Protein AF-A0A382Y3F4-F1 (afdb_monomer)

InterPro domains:
  IPR003544 Cytochrome c-type biogenesis protein CcmB [PF03379] (1-123)
  IPR003544 Cytochrome c-type biogenesis protein CcmB [PTHR30070] (1-124)

Solvent-accessible surface area (backbone atoms only — not comparable to full-atom values): 7490 Å² total; per-residue (Å²): 108,65,43,61,54,48,51,50,50,51,45,69,72,68,50,92,55,47,72,59,26,61,73,43,43,70,57,53,53,52,51,36,51,53,52,44,48,57,71,65,37,71,52,66,52,56,55,42,54,74,71,41,50,59,57,53,46,40,74,72,71,47,55,70,70,57,54,50,52,53,50,47,53,51,48,44,55,68,60,44,50,62,50,64,65,45,48,61,56,52,37,59,72,45,59,42,56,74,79,53,52,56,53,49,53,55,50,45,66,62,48,48,58,55,48,44,52,56,42,50,53,54,30,51,53,54,50,53,52,55,61,79,77,106

Structure (mmCIF, N/CA/C/O backbone):
data_AF-A0A382Y3F4-F1
#
_entry.id   AF-A0A382Y3F4-F1
#
loop_
_atom_site.group_PDB
_atom_site.id
_atom_site.type_symbol
_atom_site.label_atom_id
_atom_site.label_alt_id
_atom_site.label_comp_id
_atom_site.l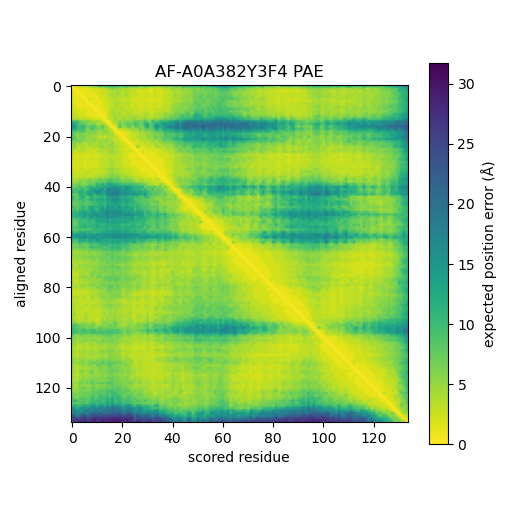abel_asym_id
_atom_site.label_entity_id
_atom_site.label_seq_id
_atom_site.pdbx_PDB_ins_code
_atom_site.Cartn_x
_atom_site.Cartn_y
_atom_site.Cartn_z
_atom_site.occupancy
_atom_site.B_iso_or_equiv
_atom_site.auth_seq_id
_atom_site.auth_comp_id
_atom_site.auth_asym_id
_atom_site.auth_atom_id
_atom_site.pdbx_PDB_model_num
ATOM 1 N N . MET A 1 1 ? 6.069 3.371 8.630 1.00 76.75 1 MET A N 1
ATOM 2 C CA . MET A 1 1 ? 6.097 4.333 9.756 1.00 76.75 1 MET A CA 1
ATOM 3 C C . MET A 1 1 ? 4.876 5.237 9.791 1.00 76.75 1 MET A C 1
ATOM 5 O O . MET A 1 1 ? 4.215 5.240 10.817 1.00 76.75 1 MET A O 1
ATOM 9 N N . PHE A 1 2 ? 4.526 5.934 8.699 1.00 87.50 2 PHE A N 1
ATOM 10 C CA . PHE A 1 2 ? 3.371 6.849 8.678 1.00 87.50 2 PHE A CA 1
ATOM 11 C C . PHE A 1 2 ? 2.066 6.220 9.195 1.00 87.50 2 PHE A C 1
ATOM 13 O O . PHE A 1 2 ? 1.433 6.781 10.076 1.00 87.50 2 PHE A O 1
ATOM 20 N N . PHE A 1 3 ? 1.709 5.026 8.716 1.00 88.56 3 PHE A N 1
ATOM 21 C CA . PHE A 1 3 ? 0.505 4.314 9.161 1.00 88.56 3 PHE A CA 1
ATOM 22 C C . PHE A 1 3 ? 0.446 4.075 10.676 1.00 88.56 3 PHE A C 1
ATOM 24 O O . PHE A 1 3 ? -0.546 4.413 11.310 1.00 88.56 3 PHE A O 1
ATOM 31 N N . LEU A 1 4 ? 1.531 3.557 11.261 1.00 88.69 4 LEU A N 1
ATOM 32 C CA . LEU A 1 4 ? 1.648 3.310 12.703 1.00 88.69 4 LEU A CA 1
ATOM 33 C C . LEU A 1 4 ? 1.520 4.603 13.516 1.00 88.69 4 LEU A C 1
ATOM 35 O O . LEU A 1 4 ? 0.767 4.650 14.483 1.00 88.69 4 LEU A O 1
ATOM 39 N N . LEU A 1 5 ? 2.215 5.663 13.093 1.00 91.12 5 LEU A N 1
ATOM 40 C CA . LEU A 1 5 ? 2.116 6.978 13.727 1.00 91.12 5 LEU A CA 1
ATOM 41 C C . LEU A 1 5 ? 0.695 7.538 13.630 1.00 91.12 5 LEU A C 1
ATOM 43 O O . LEU A 1 5 ? 0.173 8.040 14.617 1.00 91.12 5 LEU A O 1
ATOM 47 N N . GLY A 1 6 ? 0.055 7.404 12.470 1.00 91.19 6 GLY A N 1
ATOM 48 C CA . GLY A 1 6 ? -1.325 7.822 12.264 1.00 91.19 6 GLY A CA 1
ATOM 49 C C . GLY A 1 6 ? -2.296 7.098 13.192 1.00 91.19 6 GLY A C 1
ATOM 50 O O . GLY A 1 6 ? -3.105 7.753 13.841 1.00 91.19 6 GLY A O 1
ATOM 51 N N . ILE A 1 7 ? -2.174 5.773 13.325 1.00 90.44 7 ILE A N 1
ATOM 52 C CA . ILE A 1 7 ? -2.998 4.985 14.256 1.00 90.44 7 ILE A CA 1
ATOM 53 C C . ILE A 1 7 ? -2.823 5.494 15.684 1.00 90.44 7 ILE A C 1
ATOM 55 O O . ILE A 1 7 ? -3.815 5.748 16.360 1.00 90.44 7 ILE A O 1
ATOM 59 N N . LEU A 1 8 ? -1.578 5.686 16.130 1.00 90.25 8 LEU A N 1
ATOM 60 C CA . LEU A 1 8 ? -1.297 6.190 17.473 1.00 90.25 8 LEU A CA 1
ATOM 61 C C . LEU A 1 8 ? -1.919 7.571 17.691 1.00 90.25 8 LEU A C 1
ATOM 63 O O . LEU A 1 8 ? -2.564 7.789 18.711 1.00 90.25 8 LEU A O 1
ATOM 67 N N . ILE A 1 9 ? -1.787 8.479 16.720 1.00 91.81 9 ILE A N 1
ATOM 68 C CA . ILE A 1 9 ? -2.405 9.807 16.785 1.00 91.81 9 ILE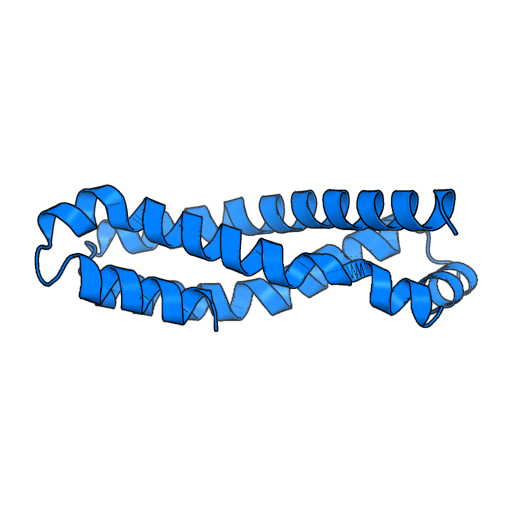 A CA 1
ATOM 69 C C . ILE A 1 9 ? -3.922 9.682 16.946 1.00 91.81 9 ILE A C 1
ATOM 71 O O . ILE A 1 9 ? -4.479 10.352 17.809 1.00 91.81 9 ILE A O 1
ATOM 75 N N . PHE A 1 10 ? -4.595 8.815 16.185 1.00 88.44 10 PHE A N 1
ATOM 76 C CA . PHE A 1 10 ? -6.043 8.614 16.315 1.00 88.44 10 PHE A CA 1
ATOM 77 C C . PHE A 1 10 ? -6.446 8.022 17.669 1.00 88.44 10 PHE A C 1
ATOM 79 O O . PHE A 1 10 ? -7.381 8.530 18.287 1.00 88.44 10 PHE A O 1
ATOM 86 N N . VAL A 1 11 ? -5.722 7.010 18.156 1.00 86.62 11 VAL A N 1
ATOM 87 C CA . VAL A 1 11 ? -5.966 6.405 19.477 1.00 86.62 11 VAL A CA 1
ATOM 88 C C . VAL A 1 11 ? -5.833 7.458 20.581 1.00 86.62 11 VAL A C 1
ATOM 90 O O . VAL A 1 11 ? -6.723 7.591 21.418 1.00 86.62 11 VAL A O 1
ATOM 93 N N . PHE A 1 12 ? -4.770 8.266 20.552 1.00 87.00 12 PHE A N 1
ATOM 94 C CA . PHE A 1 12 ? -4.558 9.327 21.541 1.00 87.00 12 PHE A CA 1
ATOM 95 C C . PHE A 1 12 ? -5.511 10.520 21.381 1.00 87.00 12 PHE A C 1
ATOM 97 O O . PHE A 1 12 ? -5.844 11.150 22.379 1.00 87.00 12 PHE A O 1
ATOM 104 N N . SER A 1 13 ? -5.960 10.833 20.162 1.00 87.75 13 SER A N 1
ATOM 105 C CA . SER A 1 13 ? -6.853 11.976 19.907 1.00 87.75 13 SER A CA 1
ATOM 106 C C . SER A 1 13 ? -8.288 11.714 20.354 1.00 87.75 13 SER A C 1
ATOM 108 O O . SER A 1 13 ? -8.950 12.622 20.845 1.00 87.75 13 SER A O 1
ATOM 110 N N . ILE A 1 14 ? -8.783 10.489 20.164 1.00 85.00 14 ILE A N 1
ATOM 111 C CA . ILE A 1 14 ? -10.164 10.114 20.505 1.00 85.00 14 ILE A CA 1
ATOM 112 C C . ILE A 1 14 ? -10.266 9.646 21.966 1.00 85.00 14 ILE A C 1
ATOM 114 O O . ILE A 1 14 ? -11.304 9.831 22.603 1.00 85.00 14 ILE A O 1
ATOM 118 N N . GLY A 1 15 ? -9.193 9.078 22.525 1.00 78.88 15 GLY A N 1
ATOM 119 C CA . GLY A 1 15 ? -9.208 8.513 23.873 1.00 78.88 15 GLY A CA 1
ATOM 120 C C . GLY A 1 15 ? -9.977 7.183 23.933 1.00 78.88 15 GLY A C 1
ATOM 121 O O . GLY A 1 15 ? -10.143 6.529 22.912 1.00 78.88 15 GLY A O 1
ATOM 122 N N . PRO A 1 16 ? -10.452 6.734 25.108 1.00 75.62 16 PRO A N 1
ATOM 123 C CA . PRO A 1 16 ? -11.009 5.388 25.301 1.00 75.62 16 PRO A CA 1
ATOM 124 C C . PRO A 1 16 ? -12.464 5.204 24.821 1.00 75.62 16 PRO A C 1
ATOM 126 O O . PRO A 1 16 ? -13.093 4.207 25.170 1.00 75.62 16 PRO A O 1
ATOM 129 N N . ASN A 1 17 ? -13.034 6.143 24.057 1.00 76.31 17 ASN A N 1
ATOM 130 C CA . ASN A 1 17 ? -14.430 6.060 23.624 1.00 76.31 17 ASN A CA 1
ATOM 131 C C . ASN A 1 17 ? -14.606 5.052 22.470 1.00 76.31 17 ASN A C 1
ATOM 133 O O . ASN A 1 17 ? -14.351 5.360 21.304 1.00 76.31 17 ASN A O 1
ATOM 137 N N . THR A 1 18 ? -15.055 3.842 22.804 1.00 73.19 18 THR A N 1
ATOM 138 C CA . THR A 1 18 ? -15.207 2.712 21.874 1.00 73.19 18 THR A CA 1
ATOM 139 C C . THR A 1 18 ? -16.334 2.897 20.858 1.00 73.19 18 THR A C 1
ATOM 141 O O . THR A 1 18 ? -16.233 2.385 19.743 1.00 73.19 18 THR A O 1
ATOM 144 N N . GLU A 1 19 ? -17.377 3.668 21.183 1.00 79.44 19 GLU A N 1
ATOM 145 C CA . GLU A 1 19 ? -18.510 3.907 20.275 1.00 79.44 19 GLU A CA 1
ATOM 146 C C . GLU A 1 19 ? -18.070 4.655 19.012 1.00 79.44 19 GLU A C 1
ATOM 148 O O . GLU A 1 19 ? -18.470 4.309 17.899 1.00 79.44 19 GLU A O 1
ATOM 153 N N . ILE A 1 20 ? -17.179 5.636 19.177 1.00 78.75 20 ILE A N 1
ATOM 154 C CA . ILE A 1 20 ? -16.619 6.406 18.064 1.00 78.75 20 ILE A CA 1
ATOM 155 C C . ILE A 1 20 ? -15.774 5.486 17.177 1.00 78.75 20 ILE A C 1
ATOM 157 O O . ILE A 1 20 ? -15.938 5.480 15.956 1.00 78.75 20 ILE A O 1
ATOM 161 N N . PHE A 1 21 ? -14.906 4.655 17.760 1.00 76.94 21 PHE A N 1
ATOM 162 C CA . PHE A 1 21 ? -14.057 3.762 16.970 1.00 76.94 21 PHE A CA 1
ATOM 163 C C . PHE A 1 21 ? -14.834 2.701 16.197 1.00 76.94 21 PHE A C 1
ATOM 165 O O . PHE A 1 21 ? -14.452 2.391 15.070 1.00 76.94 21 PHE A O 1
ATOM 172 N N . ASN A 1 22 ? -15.944 2.193 16.730 1.00 76.12 22 ASN A N 1
ATOM 173 C CA . ASN A 1 22 ? -16.789 1.266 15.980 1.00 76.12 22 ASN A CA 1
ATOM 174 C C . ASN A 1 22 ? -17.436 1.926 14.752 1.00 76.12 22 ASN A C 1
ATOM 176 O O . ASN A 1 22 ? -17.605 1.265 13.729 1.00 76.12 22 ASN A O 1
ATOM 180 N N . GLN A 1 23 ? -17.747 3.225 14.811 1.00 81.31 23 GLN A N 1
ATOM 181 C CA . GLN A 1 23 ? -18.337 3.949 13.681 1.00 81.31 23 GLN A CA 1
ATOM 182 C C . GLN A 1 23 ? -17.307 4.357 12.618 1.00 81.31 23 GLN A C 1
ATOM 184 O O . GLN A 1 23 ? -17.575 4.217 11.425 1.00 81.31 23 GLN A O 1
ATOM 189 N N . ILE A 1 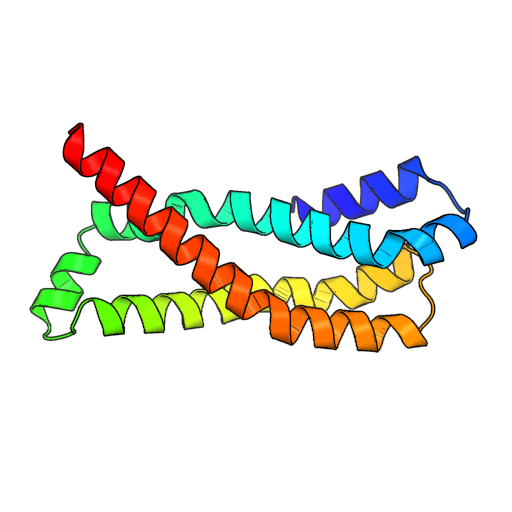24 ? -16.134 4.864 13.021 1.00 84.88 24 ILE A N 1
ATOM 190 C CA . ILE A 1 24 ? -15.148 5.441 12.082 1.00 84.88 24 ILE A CA 1
ATOM 191 C C . ILE A 1 24 ? -13.871 4.613 11.897 1.00 84.88 24 ILE A C 1
ATOM 193 O O . ILE A 1 24 ? -13.113 4.875 10.963 1.00 84.88 24 ILE A O 1
ATOM 197 N N . GLY A 1 25 ? -13.613 3.606 12.734 1.00 82.81 25 GLY A N 1
ATOM 198 C CA . GLY A 1 25 ? -12.335 2.885 12.789 1.00 82.81 25 GLY A CA 1
ATOM 199 C C . GLY A 1 25 ? -11.941 2.235 11.465 1.00 82.81 25 GLY A C 1
ATOM 200 O O . GLY A 1 25 ? -10.786 2.319 11.049 1.00 82.81 25 GLY A O 1
ATOM 201 N N . ILE A 1 26 ? -12.916 1.683 10.738 1.00 84.88 26 ILE A N 1
ATOM 202 C CA . ILE A 1 26 ? -12.693 1.100 9.410 1.00 84.88 26 ILE A CA 1
ATOM 203 C C . ILE A 1 26 ? -12.207 2.148 8.400 1.00 84.88 26 ILE A C 1
ATOM 205 O O . ILE A 1 26 ? -11.278 1.903 7.629 1.00 84.88 26 ILE A O 1
ATOM 209 N N . GLY A 1 27 ? -12.800 3.346 8.444 1.00 87.88 27 GLY A N 1
ATOM 210 C CA . GLY A 1 27 ? -12.445 4.471 7.587 1.00 87.88 27 GLY A CA 1
ATOM 211 C C . GLY A 1 27 ? -11.086 5.054 7.957 1.00 87.88 27 GLY A C 1
ATOM 212 O O . GLY A 1 27 ? -10.291 5.380 7.077 1.00 87.88 27 GLY A O 1
ATOM 213 N N . VAL A 1 28 ? -10.764 5.115 9.250 1.00 89.38 28 VAL A N 1
ATOM 214 C CA . VAL A 1 28 ? -9.445 5.542 9.737 1.00 89.38 28 VAL A CA 1
ATOM 215 C C . VAL A 1 28 ? -8.350 4.602 9.227 1.00 89.38 28 VAL A C 1
ATOM 217 O O . VAL A 1 28 ? -7.352 5.061 8.675 1.00 89.38 28 VAL A O 1
ATOM 220 N N . ILE A 1 29 ? -8.547 3.286 9.320 1.00 89.06 29 ILE A N 1
ATOM 221 C CA . ILE A 1 29 ? -7.579 2.309 8.801 1.00 89.06 29 ILE A CA 1
ATOM 222 C C . ILE A 1 29 ? -7.376 2.509 7.292 1.00 89.06 29 ILE A C 1
ATOM 224 O O . ILE A 1 29 ? -6.237 2.638 6.836 1.00 89.06 29 ILE A O 1
ATOM 228 N N . TRP A 1 30 ? -8.462 2.613 6.522 1.00 89.81 30 TRP A N 1
ATOM 229 C CA . TRP A 1 30 ? -8.391 2.820 5.074 1.00 89.81 30 TRP A CA 1
ATOM 230 C C . TRP A 1 30 ? -7.697 4.126 4.684 1.00 89.81 30 TRP A C 1
ATOM 232 O O . TRP A 1 30 ? -6.823 4.124 3.819 1.00 89.81 30 TRP A O 1
ATOM 242 N N . THR A 1 31 ? -8.034 5.237 5.333 1.00 90.31 31 THR A N 1
ATOM 243 C CA . THR A 1 31 ? -7.423 6.544 5.043 1.00 90.31 31 THR A CA 1
ATOM 244 C C . THR A 1 31 ? -5.924 6.547 5.328 1.00 90.31 31 THR A C 1
ATOM 246 O O . THR A 1 31 ? -5.142 7.031 4.508 1.00 90.31 31 THR A O 1
ATOM 249 N N . LEU A 1 32 ? -5.490 5.946 6.437 1.00 91.44 32 LEU A N 1
ATOM 250 C CA . LEU A 1 32 ? -4.074 5.850 6.783 1.00 91.44 32 LEU A CA 1
ATOM 251 C C . LEU A 1 32 ? -3.294 4.943 5.822 1.00 91.44 32 LEU A C 1
ATOM 253 O O . LEU A 1 32 ? -2.162 5.275 5.461 1.00 91.44 32 LEU A O 1
ATOM 257 N N . ILE A 1 33 ? -3.888 3.832 5.374 1.00 89.06 33 ILE A N 1
ATOM 258 C CA . ILE A 1 33 ? -3.312 2.960 4.335 1.00 89.06 33 ILE A CA 1
ATOM 259 C C . ILE A 1 33 ? -3.131 3.744 3.035 1.00 89.06 33 ILE A C 1
ATOM 261 O O . ILE A 1 33 ? -2.050 3.726 2.445 1.00 89.06 33 ILE A O 1
ATOM 265 N N . LEU A 1 34 ? -4.169 4.466 2.605 1.00 87.75 34 LEU A N 1
ATOM 266 C CA . LEU A 1 34 ? -4.158 5.270 1.384 1.00 87.75 34 LEU A CA 1
ATOM 267 C C . LEU A 1 34 ? -3.066 6.339 1.411 1.00 87.75 34 LEU A C 1
ATOM 269 O O . LEU A 1 34 ? -2.276 6.437 0.468 1.00 87.75 34 LEU A O 1
ATOM 273 N N . LEU A 1 35 ? -2.983 7.112 2.499 1.00 88.06 35 LEU A N 1
ATOM 274 C CA . LEU A 1 35 ? -1.938 8.120 2.655 1.00 88.06 35 LEU A CA 1
ATOM 275 C C . LEU A 1 35 ? -0.553 7.473 2.669 1.00 88.06 35 LEU A C 1
ATOM 277 O O . LEU A 1 35 ? 0.321 7.901 1.918 1.00 88.06 35 LEU A O 1
ATOM 281 N N . SER A 1 36 ? -0.352 6.425 3.473 1.00 87.44 36 SER A N 1
ATOM 282 C CA . SER A 1 36 ? 0.955 5.771 3.574 1.00 87.44 36 SER A CA 1
ATOM 283 C C . SER A 1 36 ? 1.426 5.232 2.221 1.00 87.44 36 SER A C 1
ATOM 285 O O . SER A 1 36 ? 2.603 5.368 1.894 1.00 87.44 36 SER A O 1
ATOM 287 N N . ASN A 1 37 ? 0.514 4.676 1.423 1.00 83.31 37 ASN A N 1
ATOM 288 C CA . ASN A 1 37 ? 0.807 4.202 0.075 1.00 83.31 37 ASN A CA 1
ATOM 289 C C . ASN A 1 37 ? 1.198 5.355 -0.862 1.00 83.31 37 ASN A C 1
ATOM 291 O O . ASN A 1 37 ? 2.200 5.252 -1.569 1.00 83.31 37 ASN A O 1
ATOM 295 N N . ASN A 1 38 ? 0.475 6.479 -0.837 1.00 80.50 38 ASN A N 1
ATOM 296 C CA . ASN A 1 38 ? 0.770 7.634 -1.695 1.00 80.50 38 ASN A CA 1
ATOM 297 C C . ASN A 1 38 ? 2.208 8.156 -1.501 1.00 80.50 38 ASN A C 1
ATOM 299 O O . ASN A 1 38 ? 2.904 8.436 -2.478 1.00 80.50 38 ASN A O 1
ATOM 303 N N . LEU A 1 39 ? 2.691 8.217 -0.254 1.00 76.81 39 LEU A N 1
ATOM 304 C CA . LEU A 1 39 ? 4.064 8.639 0.043 1.00 76.81 39 LEU A CA 1
ATOM 305 C C . LEU A 1 39 ? 5.127 7.687 -0.534 1.00 76.81 39 LEU A C 1
ATOM 307 O O . LEU A 1 39 ? 6.156 8.153 -1.026 1.00 76.81 39 LEU A O 1
ATOM 311 N N . SER A 1 40 ? 4.885 6.375 -0.514 1.00 74.12 40 SER A N 1
ATOM 312 C CA . SER A 1 40 ? 5.829 5.369 -1.021 1.00 74.12 40 SER A CA 1
ATOM 313 C C . SER A 1 40 ? 5.894 5.306 -2.552 1.00 74.12 40 SER A C 1
ATOM 315 O O . SER A 1 40 ? 6.931 4.958 -3.114 1.00 74.12 40 SER A O 1
ATOM 317 N N . LEU A 1 41 ? 4.810 5.657 -3.245 1.00 68.00 41 LEU A N 1
ATOM 318 C CA . LEU A 1 41 ? 4.641 5.380 -4.678 1.00 68.00 41 LEU A CA 1
ATOM 319 C C . LEU A 1 41 ? 5.224 6.462 -5.606 1.00 68.00 41 LEU A C 1
ATOM 321 O O . LEU A 1 41 ? 5.435 6.209 -6.790 1.00 68.00 41 LEU A O 1
ATOM 325 N N . ARG A 1 42 ? 5.580 7.645 -5.090 1.00 66.06 42 ARG A N 1
ATOM 326 C CA . ARG A 1 42 ? 6.106 8.754 -5.918 1.00 66.06 42 ARG A CA 1
ATOM 327 C C . ARG A 1 42 ? 7.435 8.456 -6.617 1.00 66.06 42 ARG A C 1
ATOM 329 O O . ARG A 1 42 ? 7.715 9.054 -7.648 1.00 66.06 42 ARG A O 1
ATOM 336 N N . LYS A 1 43 ? 8.248 7.542 -6.082 1.00 65.06 43 LYS A N 1
ATOM 337 C CA . LYS A 1 43 ? 9.591 7.218 -6.611 1.00 65.06 43 LYS A CA 1
ATOM 338 C C . LYS A 1 43 ? 9.655 5.891 -7.362 1.00 65.06 43 LYS A C 1
ATOM 340 O O . LYS A 1 43 ? 10.727 5.452 -7.763 1.00 65.06 43 LYS A O 1
ATOM 345 N N . PHE A 1 44 ? 8.503 5.264 -7.560 1.00 67.56 44 PHE A N 1
ATOM 346 C CA . PHE A 1 44 ? 8.405 3.866 -7.939 1.00 67.56 44 PHE A CA 1
ATOM 347 C C . PHE A 1 44 ? 9.080 3.511 -9.257 1.00 67.56 44 PHE A C 1
ATOM 349 O O . PHE A 1 44 ? 9.764 2.504 -9.355 1.00 67.56 44 PHE A O 1
ATOM 356 N N . TYR A 1 45 ? 8.854 4.316 -10.289 1.00 72.12 45 TYR A N 1
ATOM 357 C CA . TYR A 1 45 ? 9.458 4.111 -11.601 1.00 72.12 45 TYR A CA 1
ATOM 358 C C . TYR A 1 45 ? 10.640 5.041 -11.842 1.00 72.12 45 TYR A C 1
ATOM 360 O O . TYR A 1 45 ? 11.469 4.758 -12.694 1.00 72.12 45 TYR A O 1
ATOM 368 N N . GLN A 1 46 ? 10.724 6.141 -11.095 1.00 75.06 46 GLN A N 1
ATOM 369 C CA . GLN A 1 46 ? 11.723 7.171 -11.332 1.00 75.06 46 GLN A CA 1
ATOM 370 C C . GLN A 1 46 ? 13.139 6.700 -10.999 1.00 75.06 46 GLN A C 1
ATOM 372 O O . GLN A 1 46 ? 14.061 7.010 -11.745 1.00 75.06 46 GLN A O 1
ATOM 377 N N . ASN A 1 47 ? 13.300 5.902 -9.941 1.00 76.69 47 ASN A N 1
ATOM 378 C CA . ASN A 1 47 ? 14.599 5.329 -9.588 1.00 76.69 47 ASN A CA 1
ATOM 379 C C . ASN A 1 47 ? 15.085 4.352 -10.671 1.00 76.69 47 ASN A C 1
ATOM 381 O O . ASN A 1 47 ? 16.175 4.519 -11.201 1.00 76.69 47 ASN A O 1
ATOM 385 N N . ASP A 1 48 ? 14.231 3.410 -11.078 1.00 75.06 48 ASP A N 1
ATOM 386 C CA . ASP A 1 48 ? 14.563 2.419 -12.112 1.00 75.06 48 ASP A CA 1
ATOM 387 C C . ASP A 1 48 ? 14.771 3.031 -13.502 1.00 75.06 48 ASP A C 1
ATOM 389 O O . ASP A 1 48 ? 15.553 2.537 -14.314 1.00 75.06 48 ASP A O 1
ATOM 393 N N . PHE A 1 49 ? 14.075 4.130 -13.790 1.00 75.56 49 PHE A N 1
ATOM 394 C CA . PHE A 1 49 ? 14.301 4.877 -15.017 1.00 75.56 49 PHE A CA 1
ATOM 395 C C . PHE A 1 49 ? 15.669 5.570 -14.998 1.00 75.56 49 PHE A C 1
ATOM 397 O O . PHE A 1 49 ? 16.399 5.507 -15.985 1.00 75.56 49 PHE A O 1
ATOM 404 N N . ASN A 1 50 ? 16.027 6.214 -13.885 1.00 79.00 50 ASN A N 1
ATOM 405 C CA . ASN A 1 50 ? 17.298 6.925 -13.749 1.00 79.00 50 ASN A CA 1
ATOM 406 C C . ASN A 1 50 ? 18.507 5.976 -13.760 1.00 79.00 50 ASN A C 1
ATOM 408 O O . ASN A 1 50 ? 19.530 6.328 -14.338 1.00 79.00 50 ASN A O 1
ATOM 412 N N . ASP A 1 51 ? 18.370 4.775 -13.194 1.00 80.19 51 ASP A N 1
ATOM 413 C CA . ASP A 1 51 ? 19.408 3.733 -13.224 1.00 80.19 51 ASP A CA 1
ATOM 414 C C . ASP A 1 51 ? 19.485 2.991 -14.576 1.00 80.19 51 ASP A C 1
ATOM 416 O O . ASP A 1 51 ? 20.369 2.163 -14.788 1.00 80.19 51 ASP A O 1
ATOM 420 N N . GLY A 1 52 ? 18.564 3.259 -15.511 1.00 80.12 52 GLY A N 1
ATOM 421 C CA . GLY A 1 52 ? 18.532 2.625 -16.834 1.00 80.12 52 GLY A CA 1
ATOM 422 C C . GLY A 1 52 ? 18.082 1.157 -16.832 1.00 80.12 52 GLY A C 1
ATOM 423 O O . GLY A 1 52 ? 18.090 0.510 -17.883 1.00 80.12 52 GLY A O 1
ATOM 424 N N . SER A 1 53 ? 17.634 0.624 -15.691 1.00 81.94 53 SER A N 1
ATOM 425 C CA . SER A 1 53 ? 17.218 -0.777 -15.540 1.00 81.94 53 SER A CA 1
ATOM 426 C C . SER A 1 53 ? 16.011 -1.121 -16.418 1.00 81.94 53 SER A C 1
ATOM 428 O O . SER A 1 53 ? 15.963 -2.194 -17.017 1.00 81.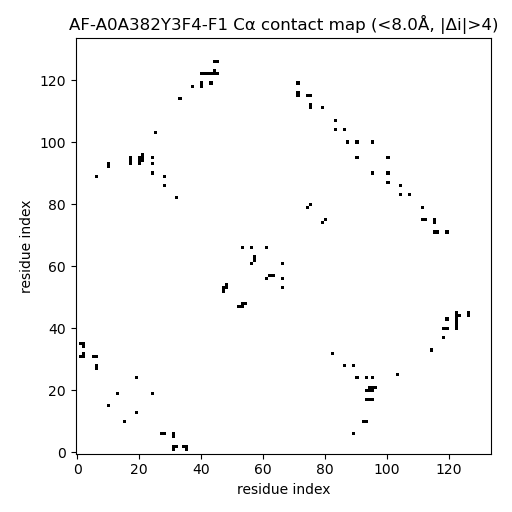94 53 SER A O 1
ATOM 430 N N . ILE A 1 54 ? 15.078 -0.178 -16.591 1.00 78.81 54 ILE A N 1
ATOM 431 C CA . ILE A 1 54 ? 13.907 -0.337 -17.471 1.00 78.81 54 ILE A CA 1
ATOM 432 C C . ILE A 1 54 ? 14.335 -0.535 -18.935 1.00 78.81 54 ILE A C 1
ATOM 434 O O . ILE A 1 54 ? 13.742 -1.337 -19.655 1.00 78.81 54 ILE A O 1
ATOM 438 N N . ILE A 1 55 ? 15.381 0.171 -19.374 1.00 79.06 55 ILE A N 1
ATOM 439 C CA . ILE A 1 55 ? 15.891 0.109 -20.751 1.00 79.06 55 ILE A CA 1
ATOM 440 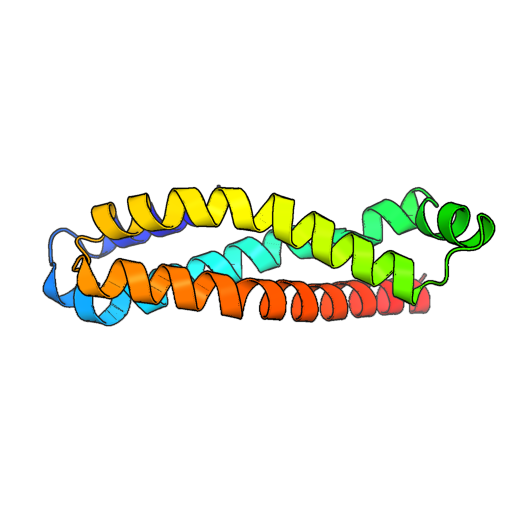C C . ILE A 1 55 ? 16.650 -1.205 -20.973 1.00 79.06 55 ILE A C 1
ATOM 442 O O . ILE A 1 55 ? 16.474 -1.844 -22.008 1.00 79.06 55 ILE A O 1
ATOM 446 N N . LEU A 1 56 ? 17.434 -1.647 -19.984 1.00 82.94 56 LEU A N 1
ATOM 447 C CA . LEU A 1 56 ? 18.129 -2.939 -20.009 1.00 82.94 56 LEU A CA 1
ATOM 448 C C . LEU A 1 56 ? 17.153 -4.123 -20.061 1.00 82.94 56 LEU A C 1
ATOM 450 O O . LEU A 1 56 ? 17.343 -5.040 -20.858 1.00 82.94 56 LEU A O 1
ATOM 454 N N . LEU A 1 57 ? 16.079 -4.084 -19.268 1.00 83.12 57 LEU A N 1
ATOM 455 C CA . LEU A 1 57 ? 15.032 -5.108 -19.290 1.00 83.12 57 LEU A CA 1
ATOM 456 C C . LEU A 1 57 ? 14.323 -5.159 -20.647 1.00 83.12 57 LEU A C 1
ATOM 458 O O . LEU A 1 57 ? 14.103 -6.244 -21.181 1.00 83.12 57 LEU A O 1
ATOM 462 N N . HIS A 1 58 ? 14.042 -4.007 -21.253 1.00 84.75 58 HIS A N 1
ATOM 463 C CA . HIS A 1 58 ? 13.472 -3.973 -22.596 1.00 84.75 58 HIS A CA 1
ATOM 464 C C . HIS A 1 58 ? 14.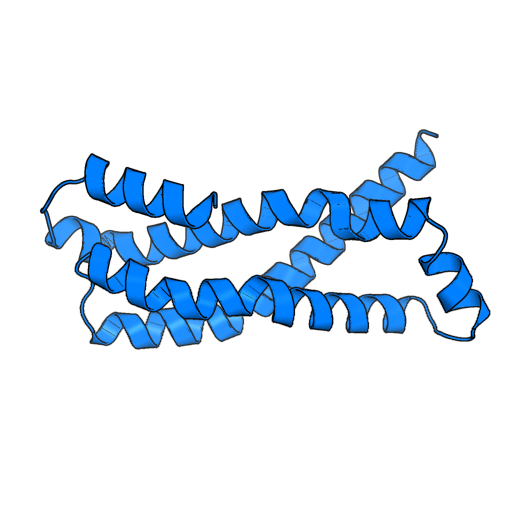431 -4.551 -23.650 1.00 84.75 58 HIS A C 1
ATOM 466 O O . HIS A 1 58 ? 14.029 -5.364 -24.479 1.00 84.75 58 HIS A O 1
ATOM 472 N N . MET A 1 59 ? 15.721 -4.203 -23.586 1.00 83.38 59 MET A N 1
ATOM 473 C CA . MET A 1 59 ? 16.744 -4.764 -24.482 1.00 83.38 59 MET A CA 1
ATOM 474 C C . MET A 1 59 ? 16.908 -6.283 -24.331 1.00 83.38 59 MET A C 1
ATOM 476 O O . MET A 1 59 ? 17.278 -6.949 -25.292 1.00 83.38 59 MET A O 1
ATOM 480 N N . SER A 1 60 ? 16.583 -6.846 -23.162 1.00 84.94 60 SER A N 1
ATOM 481 C CA . SER A 1 60 ? 16.561 -8.299 -22.936 1.00 84.94 60 SER A CA 1
ATOM 482 C C . SER A 1 60 ? 15.360 -9.026 -23.569 1.00 84.94 60 SER A C 1
ATOM 484 O O . SER A 1 60 ? 15.265 -10.247 -23.466 1.00 84.94 60 SER A O 1
ATOM 486 N N . GLY A 1 61 ? 14.463 -8.299 -24.249 1.00 84.38 61 GLY A N 1
ATOM 487 C CA . GLY A 1 61 ? 13.319 -8.852 -24.982 1.00 84.38 61 GLY A CA 1
ATOM 488 C C . GLY A 1 61 ? 11.990 -8.831 -24.222 1.00 84.38 61 GLY A C 1
ATOM 489 O O . GLY A 1 61 ? 11.014 -9.408 -24.696 1.00 84.38 61 GLY A O 1
ATOM 490 N N . LEU A 1 62 ? 11.923 -8.178 -23.056 1.00 86.88 62 LEU A N 1
ATOM 491 C CA . LEU A 1 62 ? 10.682 -8.021 -22.294 1.00 86.88 62 LEU A CA 1
ATOM 492 C C . LEU A 1 62 ? 9.894 -6.796 -22.774 1.00 86.88 62 LEU A C 1
ATOM 494 O O . LEU A 1 62 ? 10.416 -5.682 -22.803 1.00 86.88 62 LEU A O 1
ATOM 498 N N . SER A 1 63 ? 8.611 -6.983 -23.088 1.00 87.75 63 SER A N 1
ATOM 499 C CA . SER A 1 63 ? 7.702 -5.877 -23.413 1.00 87.75 63 SER A CA 1
ATOM 500 C C . SER A 1 63 ? 7.438 -4.997 -22.183 1.00 87.75 63 SER A C 1
ATOM 502 O O . SER A 1 63 ? 7.398 -5.488 -21.047 1.00 87.75 63 SER A O 1
ATOM 504 N N . TYR A 1 64 ? 7.230 -3.693 -22.388 1.00 83.00 64 TYR A N 1
ATOM 505 C CA . TYR A 1 64 ? 7.013 -2.740 -21.291 1.00 83.00 64 TYR A CA 1
ATOM 506 C C . TYR A 1 64 ? 5.782 -3.079 -20.441 1.00 83.00 64 TYR A C 1
ATOM 508 O O . TYR A 1 64 ? 5.809 -2.890 -19.224 1.00 83.00 64 TYR A O 1
ATOM 516 N N . GLU A 1 65 ? 4.731 -3.634 -21.046 1.00 87.06 65 GLU A N 1
ATOM 517 C CA . GLU A 1 65 ? 3.518 -4.070 -20.350 1.00 87.06 65 GLU A CA 1
ATOM 518 C C . GLU A 1 65 ? 3.837 -5.155 -19.315 1.00 87.06 65 GLU A C 1
ATOM 520 O O . GLU A 1 65 ? 3.348 -5.125 -18.185 1.00 87.06 65 GLU A O 1
ATOM 525 N N . LEU A 1 66 ? 4.712 -6.090 -19.689 1.00 87.12 66 LEU A N 1
ATOM 526 C CA . LEU A 1 66 ? 5.102 -7.227 -18.864 1.00 87.12 66 LEU A CA 1
ATOM 527 C C . LEU A 1 66 ? 5.980 -6.772 -17.690 1.00 87.12 66 LEU A C 1
ATOM 529 O O . LEU A 1 66 ? 5.764 -7.191 -16.551 1.00 87.12 66 LEU A O 1
ATOM 533 N N . ILE A 1 67 ? 6.901 -5.836 -17.945 1.00 87.31 67 ILE A N 1
ATOM 534 C CA . ILE A 1 67 ? 7.730 -5.204 -16.908 1.00 87.31 67 ILE A CA 1
ATOM 535 C C . ILE A 1 67 ? 6.841 -4.508 -15.869 1.00 87.31 67 ILE A C 1
ATOM 537 O O . ILE A 1 67 ? 7.039 -4.698 -14.669 1.00 87.31 67 ILE A O 1
ATOM 541 N N . VAL A 1 68 ? 5.839 -3.740 -16.311 1.00 88.19 68 VAL A N 1
ATOM 542 C CA . VAL A 1 68 ? 4.902 -3.030 -15.425 1.00 88.19 68 VAL A CA 1
ATOM 543 C C . VAL A 1 68 ? 4.092 -4.004 -14.569 1.00 88.19 68 VAL A C 1
ATOM 545 O O . VAL A 1 68 ? 4.025 -3.825 -13.353 1.00 88.19 68 VAL A O 1
ATOM 548 N N .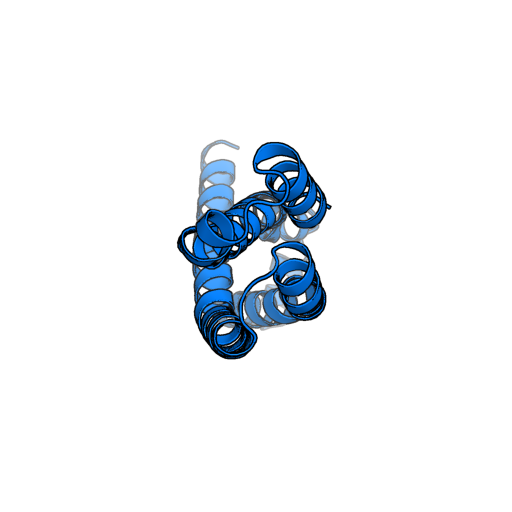 LEU A 1 69 ? 3.526 -5.060 -15.162 1.00 89.44 69 LEU A N 1
ATOM 549 C CA . LEU A 1 69 ? 2.742 -6.063 -14.430 1.00 89.44 69 LEU A CA 1
ATOM 550 C C . LEU A 1 69 ? 3.558 -6.751 -13.332 1.00 89.44 69 LEU A C 1
ATOM 552 O O . LEU A 1 69 ? 3.112 -6.823 -12.186 1.00 89.44 69 LEU A O 1
ATOM 556 N N . ILE A 1 70 ? 4.774 -7.199 -13.656 1.00 89.25 70 ILE A N 1
ATOM 557 C CA . ILE A 1 70 ? 5.686 -7.817 -12.684 1.00 89.25 70 ILE A CA 1
ATOM 558 C C . ILE A 1 70 ? 5.962 -6.850 -11.532 1.00 89.25 70 ILE A C 1
ATOM 560 O O . ILE A 1 70 ? 5.889 -7.228 -10.363 1.00 89.25 70 ILE A O 1
ATOM 564 N N . LYS A 1 71 ? 6.225 -5.581 -11.843 1.00 88.12 71 LYS A N 1
ATOM 565 C CA . LYS A 1 71 ? 6.527 -4.565 -10.835 1.00 88.12 71 LYS A CA 1
ATOM 566 C C . LYS A 1 71 ? 5.352 -4.283 -9.904 1.00 88.12 71 LYS A C 1
ATOM 568 O O . LYS A 1 71 ? 5.558 -4.132 -8.700 1.00 88.12 71 LYS A O 1
ATOM 573 N N . ILE A 1 72 ? 4.132 -4.242 -10.441 1.00 89.31 72 ILE A N 1
ATOM 574 C CA . ILE A 1 72 ? 2.904 -4.093 -9.650 1.00 89.31 72 ILE A CA 1
ATOM 575 C C . ILE A 1 72 ? 2.745 -5.279 -8.693 1.00 89.31 72 ILE A C 1
ATOM 577 O O . ILE A 1 72 ? 2.446 -5.072 -7.520 1.00 89.31 72 ILE A O 1
ATOM 581 N N . ILE A 1 73 ? 2.988 -6.509 -9.152 1.00 90.25 73 ILE A N 1
ATOM 582 C CA . ILE A 1 73 ? 2.887 -7.715 -8.314 1.00 90.25 73 ILE A CA 1
ATOM 583 C C . ILE A 1 73 ? 3.945 -7.707 -7.208 1.00 90.25 73 ILE A C 1
ATOM 585 O O . ILE A 1 73 ? 3.627 -7.961 -6.042 1.00 90.25 73 ILE A O 1
ATOM 589 N N . ILE A 1 74 ? 5.194 -7.383 -7.556 1.00 89.81 74 ILE A N 1
ATOM 590 C CA . ILE A 1 74 ? 6.297 -7.287 -6.597 1.00 89.81 74 ILE A CA 1
ATOM 591 C C . ILE A 1 74 ? 5.948 -6.255 -5.536 1.00 89.81 74 ILE A C 1
ATOM 593 O O . ILE A 1 74 ? 5.970 -6.575 -4.349 1.00 89.81 74 ILE A O 1
ATOM 597 N N . ILE A 1 75 ? 5.573 -5.035 -5.930 1.00 86.19 75 ILE A N 1
ATOM 598 C CA . ILE A 1 75 ? 5.318 -4.018 -4.918 1.00 86.19 75 ILE A CA 1
ATOM 599 C C . ILE A 1 75 ? 4.091 -4.324 -4.087 1.00 86.19 75 ILE A C 1
ATOM 601 O O . ILE A 1 75 ? 4.098 -4.040 -2.899 1.00 86.19 75 ILE A O 1
ATOM 605 N N . TRP A 1 76 ? 3.049 -4.890 -4.692 1.00 89.00 76 TRP A N 1
ATOM 606 C CA . TRP A 1 76 ? 1.860 -5.258 -3.954 1.00 89.00 76 TRP A CA 1
ATOM 607 C C . TRP A 1 76 ? 2.240 -6.257 -2.869 1.00 89.00 76 TRP A C 1
ATOM 609 O O . TRP A 1 76 ? 1.947 -6.032 -1.704 1.00 89.00 76 TRP A O 1
ATOM 619 N N . THR A 1 77 ? 3.024 -7.276 -3.212 1.00 89.56 77 THR A N 1
ATOM 620 C CA . THR A 1 77 ? 3.489 -8.267 -2.239 1.00 89.56 77 THR A CA 1
ATOM 621 C C . THR A 1 77 ? 4.366 -7.634 -1.156 1.00 89.56 77 THR A C 1
ATOM 623 O O . THR A 1 77 ? 4.115 -7.829 0.026 1.00 89.56 77 THR A O 1
ATOM 626 N N . PHE A 1 78 ? 5.371 -6.836 -1.519 1.00 88.12 78 PHE A N 1
ATOM 627 C CA . PHE A 1 78 ? 6.314 -6.278 -0.542 1.00 88.12 78 PHE A CA 1
ATOM 628 C C . PHE A 1 78 ? 5.717 -5.178 0.339 1.00 88.12 78 PHE A C 1
ATOM 630 O O . PHE A 1 78 ? 6.078 -5.061 1.510 1.00 88.12 78 PHE A O 1
ATOM 637 N N . LEU A 1 79 ? 4.827 -4.355 -0.212 1.00 85.81 79 LEU A N 1
ATOM 638 C CA . LEU A 1 79 ? 4.284 -3.190 0.473 1.00 85.81 79 LEU A CA 1
ATOM 639 C C . LEU A 1 79 ? 3.030 -3.555 1.276 1.00 85.81 79 LEU A C 1
ATOM 641 O O . LEU A 1 79 ? 2.887 -3.076 2.397 1.00 85.81 79 LEU A O 1
ATOM 645 N N . GLN A 1 80 ? 2.158 -4.441 0.782 1.00 87.56 80 GLN A N 1
ATOM 646 C CA . GLN A 1 80 ? 0.901 -4.777 1.460 1.00 87.56 80 GLN A CA 1
ATOM 647 C C . GLN A 1 80 ? 1.076 -5.845 2.536 1.00 87.56 80 GLN A C 1
ATOM 649 O O . GLN A 1 80 ? 0.328 -5.818 3.510 1.00 87.56 80 GLN A O 1
ATOM 654 N N . LEU A 1 81 ? 2.049 -6.752 2.411 1.00 88.88 81 LEU A N 1
ATOM 655 C CA . LEU A 1 81 ? 2.319 -7.781 3.421 1.00 88.88 81 LEU A CA 1
ATOM 656 C C . LEU A 1 81 ? 2.541 -7.204 4.835 1.00 88.88 81 LEU A C 1
ATOM 658 O O . LEU A 1 81 ? 1.873 -7.667 5.763 1.00 88.88 81 LEU A O 1
ATOM 662 N N . PRO A 1 82 ? 3.389 -6.173 5.050 1.00 88.38 82 PRO A N 1
ATOM 663 C CA . PRO A 1 82 ? 3.528 -5.579 6.377 1.00 88.38 82 PRO A CA 1
ATOM 664 C C . PRO A 1 82 ? 2.232 -4.912 6.855 1.00 88.38 82 PRO A C 1
ATOM 666 O O . PRO A 1 82 ? 1.897 -5.024 8.031 1.00 88.38 82 PRO A O 1
ATOM 669 N N . PHE A 1 83 ? 1.458 -4.268 5.972 1.00 88.06 83 PHE A N 1
ATOM 670 C CA . PHE A 1 83 ? 0.157 -3.705 6.354 1.00 88.06 83 PHE A CA 1
ATOM 671 C C . PHE A 1 83 ? -0.832 -4.786 6.782 1.00 88.06 83 PHE A C 1
ATOM 673 O O . PHE A 1 83 ? -1.497 -4.615 7.798 1.00 88.06 83 PHE A O 1
ATOM 680 N N . PHE A 1 84 ? -0.886 -5.909 6.067 1.00 90.31 84 PHE A N 1
ATOM 681 C CA . PHE A 1 84 ? -1.764 -7.031 6.389 1.00 90.31 84 PHE A CA 1
ATOM 682 C C . PHE A 1 84 ? -1.521 -7.565 7.807 1.00 90.31 84 PHE A C 1
ATOM 684 O O . PHE A 1 84 ? -2.470 -7.876 8.518 1.00 90.31 84 PHE A O 1
ATOM 691 N N . ILE A 1 85 ? -0.259 -7.600 8.246 1.00 90.44 85 ILE A N 1
ATOM 692 C CA . ILE A 1 85 ? 0.124 -8.024 9.600 1.00 90.44 85 ILE A CA 1
ATOM 693 C C . ILE A 1 85 ? -0.228 -6.956 10.649 1.00 90.44 85 ILE A C 1
ATOM 695 O O . ILE A 1 85 ? -0.643 -7.292 11.756 1.00 90.44 85 ILE A O 1
ATOM 699 N N . ILE A 1 86 ? -0.078 -5.668 10.323 1.00 90.00 86 ILE A N 1
ATOM 700 C CA . ILE A 1 86 ? -0.309 -4.566 11.274 1.00 90.00 86 ILE A CA 1
ATOM 701 C C . ILE A 1 86 ? -1.807 -4.255 11.436 1.00 90.00 86 ILE A C 1
ATOM 703 O O . ILE A 1 86 ? -2.217 -3.818 12.506 1.00 90.00 86 ILE A O 1
ATOM 707 N N . ILE A 1 87 ? -2.643 -4.486 10.422 1.00 89.50 87 ILE A N 1
ATOM 708 C CA . ILE A 1 87 ? -4.087 -4.191 10.457 1.00 89.50 87 ILE A CA 1
ATOM 709 C C . ILE A 1 87 ? -4.813 -4.861 11.644 1.00 89.50 87 ILE A C 1
ATOM 711 O O . ILE A 1 87 ? -5.520 -4.145 12.352 1.00 89.50 87 ILE A O 1
ATOM 715 N N . PRO A 1 88 ? -4.644 -6.169 11.930 1.00 88.38 88 PRO A N 1
ATOM 716 C CA . PRO A 1 88 ? -5.245 -6.801 13.107 1.00 88.38 88 PRO A CA 1
ATOM 717 C C . PRO A 1 88 ? -4.807 -6.148 14.420 1.00 88.38 88 PRO A C 1
ATOM 719 O O . PRO A 1 88 ? -5.630 -5.888 15.293 1.00 88.38 88 PRO A O 1
ATOM 722 N N . ILE A 1 89 ? -3.518 -5.820 14.535 1.00 88.75 89 ILE A N 1
ATOM 723 C CA . ILE A 1 89 ? -2.958 -5.122 15.699 1.00 88.75 89 ILE A C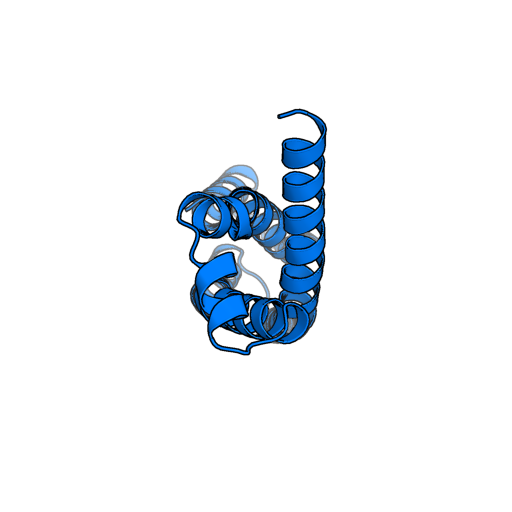A 1
ATOM 724 C C . ILE A 1 89 ? -3.589 -3.732 15.847 1.00 88.75 89 ILE A C 1
ATOM 726 O O . ILE A 1 89 ? -3.986 -3.347 16.945 1.00 88.75 89 ILE A O 1
ATOM 730 N N . ALA A 1 90 ? -3.742 -3.000 14.743 1.00 86.69 90 ALA A N 1
ATOM 731 C CA . ALA A 1 90 ? -4.400 -1.700 14.717 1.00 86.69 90 ALA A CA 1
ATOM 732 C C . ALA A 1 90 ? -5.883 -1.792 15.104 1.00 86.69 90 ALA A C 1
ATOM 734 O O . ALA A 1 90 ? -6.373 -0.942 15.840 1.00 86.69 90 ALA A O 1
ATOM 735 N N . ALA A 1 91 ? -6.592 -2.828 14.654 1.00 86.81 91 ALA A N 1
ATOM 736 C CA . ALA A 1 91 ? -7.997 -3.031 14.990 1.00 86.81 91 ALA A CA 1
ATOM 737 C C . ALA A 1 91 ? -8.203 -3.301 16.489 1.00 86.81 91 ALA A C 1
ATOM 739 O O . ALA A 1 91 ? -9.136 -2.764 17.082 1.00 86.81 91 ALA A O 1
ATOM 740 N N . ILE A 1 92 ? -7.294 -4.060 17.111 1.00 85.12 92 ILE A N 1
ATOM 741 C CA . ILE A 1 92 ? -7.288 -4.293 18.563 1.00 85.12 92 ILE A CA 1
ATOM 742 C C . ILE A 1 92 ? -7.003 -2.988 19.319 1.00 85.12 92 ILE A C 1
ATOM 744 O O . ILE A 1 92 ? -7.702 -2.670 20.275 1.00 85.12 92 ILE A O 1
ATOM 748 N N . LEU A 1 93 ? -6.023 -2.197 18.867 1.00 84.00 93 LEU A N 1
ATOM 749 C CA . LEU A 1 93 ? -5.705 -0.881 19.446 1.00 84.00 93 LEU A CA 1
ATOM 750 C C . LEU A 1 93 ? -6.883 0.101 19.379 1.00 84.00 93 LEU A C 1
ATOM 752 O O . LEU A 1 93 ? -7.033 0.943 20.260 1.00 84.00 93 LEU A O 1
ATOM 756 N N . LEU A 1 94 ? -7.712 -0.014 18.342 1.00 81.69 94 LEU A N 1
ATOM 757 C CA . LEU A 1 94 ? -8.911 0.796 18.141 1.00 81.69 94 LEU A CA 1
ATOM 758 C C . LEU A 1 94 ? -10.161 0.190 18.807 1.00 81.69 94 LEU A C 1
ATOM 760 O O . LEU A 1 94 ? -11.239 0.750 18.656 1.00 81.69 94 LEU A O 1
ATOM 764 N N . ASN A 1 95 ? -10.051 -0.926 19.545 1.00 80.88 95 ASN A N 1
ATOM 765 C CA . ASN A 1 95 ? -11.188 -1.625 20.166 1.00 80.88 95 ASN A CA 1
ATOM 766 C C . ASN A 1 95 ? -12.337 -1.946 19.183 1.00 80.88 95 ASN A C 1
ATOM 768 O O . ASN A 1 95 ? -13.512 -1.883 19.542 1.00 80.88 95 ASN A O 1
ATOM 772 N N . ILE A 1 96 ? -12.005 -2.296 17.937 1.00 80.19 96 ILE A N 1
ATOM 773 C CA . ILE A 1 96 ? -12.995 -2.673 16.920 1.00 80.19 96 ILE A CA 1
ATOM 774 C C . ILE A 1 96 ? -13.519 -4.088 17.210 1.00 80.19 96 ILE A C 1
ATOM 776 O O . ILE A 1 96 ? -12.749 -4.991 17.541 1.00 80.19 96 ILE A O 1
ATOM 780 N N . GLU A 1 97 ? -14.825 -4.305 17.036 1.00 80.44 97 GLU A N 1
ATOM 781 C CA . GLU A 1 97 ? -15.435 -5.637 17.146 1.00 80.44 97 GLU A CA 1
ATOM 782 C C . GLU A 1 97 ? -14.771 -6.681 16.227 1.00 80.44 97 GLU A C 1
ATOM 784 O O . GLU A 1 97 ? -14.493 -6.419 15.053 1.00 80.44 97 GLU A O 1
ATOM 789 N N . LEU A 1 98 ? -14.583 -7.910 16.730 1.00 76.62 98 LEU A N 1
ATOM 790 C CA . LEU A 1 98 ? -13.947 -9.002 15.973 1.00 76.62 98 LEU A CA 1
ATOM 791 C C . LEU A 1 98 ? -14.665 -9.337 14.656 1.00 76.62 98 LEU A C 1
ATOM 793 O O . LEU A 1 98 ? -14.017 -9.745 13.692 1.00 76.62 98 LEU A O 1
ATOM 797 N N . SER A 1 99 ? -15.985 -9.149 14.599 1.00 79.62 99 SER A N 1
ATOM 798 C CA . SER A 1 99 ? -16.804 -9.317 13.390 1.00 79.62 99 SER A CA 1
ATOM 799 C C . SER A 1 99 ? -16.304 -8.443 12.233 1.00 79.62 99 SER A C 1
ATOM 801 O O . SER A 1 99 ? -16.220 -8.898 11.090 1.00 79.62 99 SER A O 1
ATOM 803 N N . ASN A 1 100 ? -15.893 -7.211 12.537 1.00 83.00 100 ASN A N 1
ATOM 804 C CA . ASN A 1 100 ? -15.457 -6.225 11.555 1.00 83.00 100 ASN A CA 1
ATOM 805 C C . ASN A 1 100 ? -14.005 -6.435 11.108 1.00 83.00 100 ASN A C 1
ATOM 807 O O . ASN A 1 100 ? -13.645 -6.019 10.007 1.00 83.00 100 ASN A O 1
ATOM 811 N N . ILE A 1 101 ? -13.176 -7.125 11.899 1.00 84.81 101 ILE A N 1
ATOM 812 C CA . ILE A 1 101 ? -11.772 -7.402 11.549 1.00 84.81 101 ILE A CA 1
ATOM 813 C C . ILE A 1 101 ? -11.682 -8.249 10.275 1.00 84.81 101 ILE A C 1
ATOM 815 O O . ILE A 1 101 ? -10.920 -7.915 9.365 1.00 84.81 101 ILE A O 1
ATOM 819 N N . ASN A 1 102 ? -12.496 -9.303 10.160 1.00 86.31 102 ASN A N 1
ATOM 820 C CA . ASN A 1 102 ? -12.528 -10.128 8.948 1.00 86.31 102 ASN A CA 1
ATOM 821 C C . ASN A 1 102 ? -12.956 -9.314 7.723 1.00 86.31 102 ASN A C 1
ATOM 823 O O . ASN A 1 102 ? -12.387 -9.465 6.642 1.00 86.31 102 ASN A O 1
ATOM 827 N N . LEU A 1 103 ? -13.929 -8.420 7.903 1.00 87.00 103 LEU A N 1
ATOM 828 C CA . LEU A 1 103 ? -14.440 -7.555 6.844 1.00 87.00 103 LEU A CA 1
ATOM 829 C C . LEU A 1 103 ? -13.357 -6.574 6.363 1.00 87.00 103 LEU A C 1
ATOM 831 O O . LEU A 1 103 ? -13.172 -6.411 5.157 1.00 87.00 103 LEU A O 1
ATOM 835 N N . ILE A 1 104 ? -12.569 -6.009 7.286 1.00 88.25 104 ILE A N 1
ATOM 836 C CA . ILE A 1 104 ? -11.397 -5.172 6.975 1.00 88.25 104 ILE A CA 1
ATOM 837 C C . ILE A 1 104 ? -10.360 -5.953 6.179 1.00 88.25 104 ILE A C 1
ATOM 839 O O . ILE A 1 104 ? -9.876 -5.454 5.168 1.00 88.25 104 ILE A O 1
ATOM 843 N N . LEU A 1 105 ? -10.007 -7.161 6.620 1.00 89.31 105 LEU A N 1
ATOM 844 C CA . LEU A 1 105 ? -8.969 -7.962 5.970 1.00 89.31 105 LEU A CA 1
ATOM 845 C C . LEU A 1 105 ? -9.361 -8.345 4.541 1.00 89.31 105 LEU A C 1
ATOM 847 O O . LEU A 1 105 ? -8.548 -8.208 3.628 1.00 89.31 105 LEU A O 1
ATOM 851 N N . ILE A 1 106 ? -10.612 -8.764 4.330 1.00 90.12 106 ILE A N 1
ATOM 852 C CA . ILE A 1 106 ? -11.143 -9.090 2.999 1.00 90.12 106 ILE A CA 1
ATOM 853 C C . ILE A 1 106 ? -11.180 -7.837 2.121 1.00 90.12 106 ILE A C 1
ATOM 855 O O . ILE A 1 106 ? -10.693 -7.853 0.990 1.00 90.12 106 ILE A O 1
ATOM 859 N N . SER A 1 107 ? -11.711 -6.735 2.656 1.00 90.88 107 SER A N 1
ATOM 860 C CA . SER A 1 107 ? -11.756 -5.450 1.959 1.00 90.88 107 SER A CA 1
ATOM 861 C C . SER A 1 107 ? -10.351 -5.000 1.555 1.00 90.88 107 SER A C 1
ATOM 863 O O . SER A 1 107 ? -10.138 -4.599 0.413 1.00 90.88 107 SER A O 1
ATOM 865 N N . PHE A 1 108 ? -9.369 -5.125 2.448 1.00 90.88 108 PHE A N 1
ATOM 866 C CA . PHE A 1 108 ? -7.982 -4.762 2.188 1.00 90.88 108 PHE A CA 1
ATOM 867 C C . PHE A 1 108 ? -7.333 -5.661 1.134 1.00 90.88 108 PHE A C 1
ATOM 869 O O . PHE A 1 108 ? -6.669 -5.153 0.230 1.00 90.88 108 PHE A O 1
ATOM 876 N N . LEU A 1 109 ? -7.541 -6.979 1.190 1.00 90.38 109 LEU A N 1
ATOM 877 C CA . LEU A 1 109 ? -7.014 -7.905 0.183 1.00 90.38 109 LEU A CA 1
ATOM 878 C C . LEU A 1 109 ? -7.520 -7.577 -1.223 1.00 90.38 109 LEU A C 1
ATOM 880 O O . LEU A 1 109 ? -6.747 -7.656 -2.171 1.00 90.38 109 LEU A O 1
ATOM 884 N N . ILE A 1 110 ? -8.780 -7.158 -1.351 1.00 91.12 110 ILE A N 1
ATOM 885 C CA . ILE A 1 110 ? -9.389 -6.805 -2.640 1.00 91.12 110 ILE A CA 1
ATOM 886 C C . ILE A 1 110 ? -9.026 -5.378 -3.068 1.00 91.12 110 ILE A C 1
ATOM 888 O O . ILE A 1 110 ? -8.694 -5.139 -4.226 1.00 91.12 110 ILE A O 1
ATOM 892 N N . GLY A 1 111 ? -9.072 -4.409 -2.154 1.00 89.38 111 GLY A N 1
ATOM 893 C CA . GLY A 1 111 ? -8.837 -3.001 -2.476 1.00 89.38 111 GLY A CA 1
ATOM 894 C C . GLY A 1 111 ? -7.360 -2.663 -2.665 1.00 89.38 111 GLY A C 1
ATOM 895 O O . GLY A 1 111 ? -7.011 -1.793 -3.462 1.00 89.38 111 GLY A O 1
ATOM 896 N N . SER A 1 112 ? -6.461 -3.368 -1.982 1.00 89.69 112 SER A N 1
ATOM 897 C CA . SER A 1 112 ? -5.029 -3.112 -2.081 1.00 89.69 112 SER A CA 1
ATOM 898 C C . SER A 1 112 ? -4.402 -3.342 -3.470 1.00 89.69 112 SER A C 1
ATOM 900 O O . SER A 1 112 ? -3.605 -2.482 -3.851 1.00 89.69 112 SER A O 1
ATOM 902 N N . PRO A 1 113 ? -4.739 -4.382 -4.267 1.00 89.81 113 PRO A N 1
ATOM 903 C CA . PRO A 1 113 ? -4.234 -4.517 -5.639 1.00 89.81 113 PRO A CA 1
ATOM 904 C C . PRO A 1 113 ? -4.808 -3.456 -6.591 1.00 89.81 113 PRO A C 1
ATOM 906 O O . PRO A 1 113 ? -4.134 -3.000 -7.518 1.00 89.81 113 PRO A O 1
ATOM 909 N N . ILE A 1 114 ? -6.042 -3.006 -6.350 1.00 89.88 114 ILE A N 1
ATOM 910 C CA . ILE A 1 114 ? -6.651 -1.903 -7.108 1.00 89.88 114 ILE A CA 1
ATOM 911 C C . ILE A 1 114 ? -5.855 -0.616 -6.855 1.00 89.88 114 ILE A C 1
ATOM 913 O O . ILE A 1 114 ? -5.512 0.117 -7.782 1.00 89.88 114 ILE A O 1
ATOM 917 N N . LEU A 1 115 ? -5.480 -0.379 -5.600 1.00 87.69 115 LEU A N 1
ATOM 918 C CA . LEU A 1 115 ? -4.704 0.788 -5.196 1.00 87.69 115 LEU A CA 1
ATOM 919 C C . LEU A 1 115 ? -3.281 0.803 -5.737 1.00 87.69 115 LEU A C 1
ATOM 921 O O . LEU A 1 115 ? -2.813 1.857 -6.168 1.00 87.69 115 LEU A O 1
ATOM 925 N N . THR A 1 116 ? -2.594 -0.339 -5.750 1.00 87.44 116 THR A N 1
ATOM 926 C CA . THR A 1 116 ? -1.256 -0.427 -6.354 1.00 87.44 116 THR A CA 1
ATOM 927 C C . THR A 1 116 ? -1.311 -0.183 -7.857 1.00 87.44 116 THR A C 1
ATOM 929 O O . THR A 1 116 ? -0.437 0.499 -8.391 1.00 87.44 116 THR A O 1
ATOM 932 N N . SER A 1 117 ? -2.369 -0.644 -8.527 1.00 87.56 117 SER A N 1
ATOM 933 C CA . SER A 1 117 ? -2.590 -0.394 -9.954 1.00 87.56 117 SER A CA 1
ATOM 934 C C . SER A 1 117 ? -2.809 1.096 -10.246 1.00 87.56 117 SER A C 1
ATOM 936 O O . SER A 1 117 ? -2.126 1.667 -11.096 1.00 87.56 117 SER A O 1
ATOM 938 N N . ILE A 1 118 ? -3.686 1.764 -9.489 1.00 87.94 118 ILE A N 1
ATOM 939 C CA . ILE A 1 118 ? -3.932 3.214 -9.612 1.00 87.94 118 ILE A CA 1
ATOM 940 C C . ILE A 1 118 ? -2.650 4.011 -9.354 1.00 87.94 118 ILE A C 1
ATOM 942 O O . ILE A 1 118 ? -2.323 4.954 -10.079 1.00 87.94 118 ILE A O 1
ATOM 946 N N . ALA A 1 119 ? -1.890 3.624 -8.335 1.00 82.75 119 ALA A N 1
ATOM 947 C CA . ALA A 1 119 ? -0.647 4.297 -8.010 1.00 82.75 119 ALA A CA 1
ATOM 948 C C . ALA A 1 11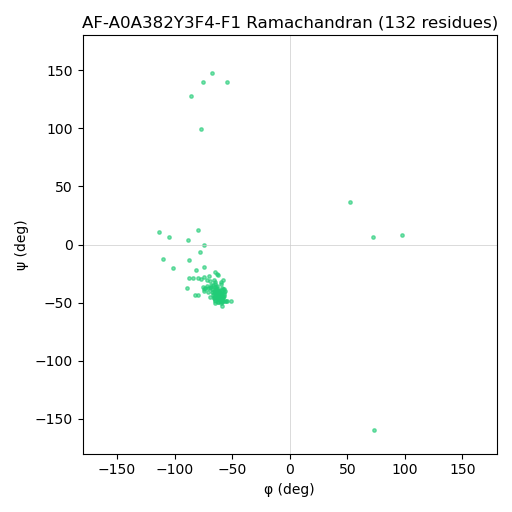9 ? 0.442 4.083 -9.070 1.00 82.75 119 ALA A C 1
ATOM 950 O O . ALA A 1 119 ? 1.203 5.006 -9.356 1.00 82.75 119 ALA A O 1
ATOM 951 N N . SER A 1 120 ? 0.486 2.903 -9.692 1.00 85.12 120 SER A N 1
ATOM 952 C CA . SER A 1 120 ? 1.365 2.629 -10.828 1.00 85.12 120 SER A CA 1
ATOM 953 C C . SER A 1 120 ? 1.065 3.562 -12.006 1.00 85.12 120 SER A C 1
ATOM 955 O O . SER A 1 120 ? 1.985 4.153 -12.575 1.00 85.12 120 SER A O 1
ATOM 957 N N . ILE A 1 121 ? -0.220 3.773 -12.318 1.00 86.25 121 ILE A N 1
ATOM 958 C CA . ILE A 1 121 ? -0.655 4.716 -13.359 1.00 86.25 121 ILE A CA 1
ATOM 959 C C . ILE A 1 121 ? -0.170 6.133 -13.026 1.00 86.25 121 ILE A C 1
ATOM 961 O O . ILE A 1 121 ? 0.505 6.756 -13.845 1.00 86.25 121 ILE A O 1
ATOM 965 N N . SER A 1 122 ? -0.413 6.609 -11.801 1.00 83.06 122 SER A N 1
ATOM 966 C CA . SER A 1 122 ? 0.058 7.925 -11.339 1.00 83.06 122 SER A CA 1
ATOM 967 C C . SER A 1 122 ? 1.584 8.087 -11.448 1.00 83.06 122 SER A C 1
ATOM 969 O O . SER A 1 122 ? 2.078 9.103 -11.943 1.00 83.06 122 SER A O 1
ATOM 971 N N . GLY A 1 123 ? 2.348 7.055 -11.071 1.00 81.50 123 GLY A N 1
ATOM 972 C CA . GLY A 1 123 ? 3.807 7.042 -11.189 1.00 81.50 123 GLY A CA 1
ATOM 973 C C . GLY A 1 123 ? 4.299 7.157 -12.636 1.00 81.50 123 GLY A C 1
ATOM 974 O O . GLY A 1 123 ? 5.256 7.888 -12.898 1.00 81.50 123 GLY A O 1
ATOM 975 N N . SER A 1 124 ? 3.632 6.484 -13.579 1.00 83.31 124 SER A N 1
ATOM 976 C CA . SER A 1 124 ? 3.962 6.567 -15.009 1.00 83.31 124 SER A CA 1
ATOM 977 C C . SER A 1 124 ? 3.689 7.955 -15.600 1.00 83.31 124 SER A C 1
ATOM 979 O O . SER A 1 124 ? 4.526 8.490 -16.326 1.00 83.31 124 SER A O 1
ATOM 981 N N . MET A 1 125 ? 2.574 8.590 -15.221 1.00 83.00 125 MET A N 1
ATOM 982 C CA . MET A 1 125 ? 2.229 9.944 -15.669 1.00 83.00 125 MET A CA 1
ATOM 983 C C . MET A 1 125 ? 3.229 10.983 -15.157 1.00 83.00 125 MET A C 1
ATOM 985 O O . MET A 1 125 ? 3.645 11.862 -15.909 1.00 83.00 125 MET A O 1
ATOM 989 N N . ASN A 1 126 ? 3.664 10.865 -13.899 1.00 82.31 126 ASN A N 1
ATOM 990 C CA . ASN A 1 126 ? 4.688 11.745 -13.333 1.00 82.31 126 ASN A CA 1
ATOM 991 C C . ASN A 1 126 ? 6.028 11.625 -14.082 1.00 82.31 126 ASN A C 1
ATOM 993 O O . ASN A 1 126 ? 6.692 12.625 -14.354 1.00 82.31 126 ASN A O 1
ATOM 997 N N . LEU A 1 127 ? 6.415 10.405 -14.461 1.00 79.88 127 LEU A N 1
ATOM 998 C CA . LEU A 1 127 ? 7.595 10.180 -15.295 1.00 79.88 127 LEU A CA 1
ATOM 999 C C . LEU A 1 127 ? 7.473 10.835 -16.671 1.00 79.88 127 LEU A C 1
ATOM 1001 O O . LEU A 1 127 ? 8.417 11.489 -17.111 1.00 79.88 127 LEU A O 1
ATOM 1005 N N . LEU A 1 128 ? 6.324 10.680 -17.332 1.00 79.69 128 LEU A N 1
ATOM 1006 C CA . LEU A 1 128 ? 6.058 11.296 -18.632 1.00 79.69 128 LEU A CA 1
ATOM 1007 C C . LEU A 1 128 ? 6.133 12.826 -18.551 1.00 79.69 128 LEU A C 1
ATOM 1009 O O . LEU A 1 128 ? 6.745 13.462 -19.405 1.00 79.69 128 LEU A O 1
ATOM 1013 N N . ASN A 1 129 ? 5.593 13.415 -17.484 1.00 79.00 129 ASN A N 1
ATOM 1014 C CA . ASN A 1 129 ? 5.694 14.849 -17.243 1.00 79.00 129 ASN A CA 1
ATOM 1015 C C . ASN A 1 129 ? 7.158 15.302 -17.113 1.00 79.00 129 ASN A C 1
ATOM 1017 O O . ASN A 1 129 ? 7.577 16.233 -17.790 1.00 79.00 129 ASN A O 1
ATOM 1021 N N . ASN A 1 130 ? 7.966 14.601 -16.314 1.00 70.31 130 ASN A N 1
ATOM 1022 C CA . ASN A 1 130 ? 9.386 14.933 -16.151 1.00 70.31 130 ASN A CA 1
ATOM 1023 C C . ASN A 1 130 ? 10.210 14.751 -17.437 1.00 70.31 130 ASN A C 1
ATOM 1025 O O . ASN A 1 130 ? 11.254 15.375 -17.561 1.00 70.31 130 ASN A O 1
ATOM 1029 N N . ARG A 1 131 ? 9.772 13.910 -18.382 1.00 64.00 131 ARG A N 1
ATOM 1030 C CA . ARG A 1 131 ? 10.402 13.757 -19.705 1.00 64.00 131 ARG A CA 1
ATOM 1031 C C . ARG A 1 131 ? 10.084 14.917 -20.646 1.00 64.00 131 ARG A C 1
ATOM 1033 O O . ARG A 1 131 ? 10.945 15.298 -21.420 1.00 64.00 131 ARG A O 1
ATOM 1040 N N . ASN A 1 132 ? 8.870 15.461 -20.586 1.00 60.59 132 ASN A N 1
ATOM 1041 C CA . ASN A 1 132 ? 8.451 16.554 -21.471 1.00 60.59 132 ASN A CA 1
ATOM 1042 C C . ASN A 1 132 ? 9.067 17.911 -21.087 1.00 60.59 132 ASN A C 1
ATOM 1044 O O . ASN A 1 132 ? 9.075 18.823 -21.909 1.00 60.59 132 ASN A O 1
ATOM 1048 N N . PHE A 1 133 ? 9.554 18.048 -19.850 1.00 54.31 133 PHE A N 1
ATOM 1049 C CA . PHE A 1 133 ? 10.152 19.278 -19.316 1.00 54.31 133 PHE A CA 1
ATOM 1050 C C . PHE A 1 133 ? 11.661 19.162 -19.011 1.00 54.31 133 PHE A C 1
ATOM 1052 O O . PHE A 1 133 ? 12.206 20.059 -18.367 1.00 54.31 133 PHE A O 1
ATOM 1059 N N . ALA A 1 134 ? 12.324 18.083 -19.444 1.00 49.62 134 ALA A N 1
ATOM 1060 C CA . ALA A 1 134 ? 13.773 17.876 -19.334 1.00 49.62 134 ALA A CA 1
ATOM 1061 C C . ALA A 1 134 ? 14.416 17.848 -20.723 1.00 49.62 134 ALA A C 1
ATOM 1063 O O . ALA A 1 134 ? 15.529 18.403 -20.852 1.00 49.62 134 ALA A O 1
#

Secondary structure (DSSP, 8-state):
-HHHHHHHHHHHHHTT-HHHHHHHHHHHHHHHHHHHHHHHHTTTTHHHHHTTHHHHHHHTT--HHHHHHHHHHHHHHHHHHHHHHHHHHHHHHTT--HHHHHHHHHHHHHHHHHHHHHHHHHHHHHHHHHHHT-

Foldseek 3Di:
DQLVVQLVCVCVVVDPPLVVCQVCVLVSNVVSLLVVVLVVLQCQVVVCVVVCVLVVVVVVVDDNVRVLVVSLVVCLCVVCVVSLVCQVVSCVSSVHDPVCSVVSNVCCVVVSSVSSVVSSVVNVVVVVVVVVVD

Organism: NCBI:txid408172

Nearest PDB structures (foldseek):
  8ce1-assembly1_B  TM=9.123E-01  e=1.129E-03  Escherichia coli
  7f02-assembly1_F  TM=9.180E-01  e=1.383E-03  Escherichia coli BL21(DE3)
  7vfp-assembly1_B  TM=8.998E-01  e=3.820E-03  Escherichia coli BL21(DE3)
  7vfj-assembly1_B  TM=9.097E-01  e=5.181E-03  Escherichia coli BL21(DE3)

pLDDT: mean 83.5, std 7.46, range [49.62, 91.81]

Sequence (134 aa):
MFFLLGILIFVFSIGPNTEIFNQIGIGVIWTLILLSNNLSLRKFYQNDFNDGSIILLHMSGLSYELIVLIKIIIIWTFLQLPFFIIIPIAAILLNIELSNINLILISFLIGSPILTSIASISGSMNLLNNRNFA

Radius of gyration: 18.08 Å; Cα contacts (8 Å, |Δi|>4): 73; chains: 1; bounding box: 38×29×50 Å

Mean predicted aligned error: 6.64 Å